Protein AF-A0AAE1QY09-F1 (afdb_monomer)

Radius of gyration: 17.21 Å; Cα contacts (8 Å, |Δi|>4): 85; chains: 1; bounding box: 38×27×50 Å

Solvent-accessible surface area (backbone atoms only — not comparable to full-atom values): 5992 Å² total; per-residue (Å²): 142,81,84,71,76,66,83,81,84,68,68,64,60,61,51,45,72,72,47,38,74,66,46,50,54,60,60,52,68,79,42,92,77,76,89,63,69,49,74,27,78,48,55,50,40,93,44,100,87,43,82,58,49,73,32,76,10,71,35,74,79,57,82,86,80,58,54,25,57,54,51,19,48,50,52,51,51,54,50,31,67,74,68,70,56,82,77,82,75,83,85,75,128

Foldseek 3Di:
DFDWDWDFDDPVVVVCVVQPPVNVVVVCVVDPDPWDKDKDKTWTAPHPPGDTDIFIFIDGPPPPPADSVRRSVVVVVVCCVVVVPDDPPPPPD

Nearest PDB structures (foldseek):
  2dvn-assembly1_A  TM=6.403E-01  e=9.370E-02  Pyrococcus horikoshii
  5knc-assembly1_G  TM=2.382E-01  e=8.410E+00  Enterococcus hirae ATCC 9790

pLDDT: mean 71.19, std 16.92, range [32.72, 91.81]

Organism: NCBI:txid243964

Mean predicted aligned error: 11.28 Å

Secondary structure (DSSP, 8-state):
----------HHHHHHHHHHHHHHHHHHTT-S----EEEEEEEE-SSTTSPPEEEEEEEES-TTT--HHHHHHHHHHHHHHHHT---------

Structure (mmCIF, N/CA/C/O backbone):
data_AF-A0AAE1QY09-F1
#
_entry.id   AF-A0AAE1QY09-F1
#
loop_
_atom_site.group_PDB
_atom_site.id
_atom_site.type_symbol
_atom_site.label_atom_id
_atom_site.label_alt_id
_atom_site.label_comp_id
_atom_site.label_asym_id
_atom_site.label_entity_id
_atom_site.label_seq_id
_atom_site.pdbx_PDB_ins_code
_atom_site.Cartn_x
_atom_site.Cartn_y
_atom_site.Cartn_z
_atom_site.occupancy
_atom_site.B_iso_or_equiv
_atom_site.auth_seq_id
_atom_site.auth_comp_id
_atom_site.auth_asym_id
_atom_site.auth_atom_id
_atom_site.pdbx_PDB_model_num
ATOM 1 N N . MET A 1 1 ? -15.316 -9.062 25.152 1.00 32.72 1 MET A N 1
ATOM 2 C CA . MET A 1 1 ? -14.269 -9.805 24.420 1.00 32.72 1 MET A CA 1
ATOM 3 C C . MET A 1 1 ? -14.531 -9.646 22.929 1.00 32.72 1 MET A C 1
ATOM 5 O O . MET A 1 1 ? -15.268 -10.434 22.359 1.00 32.72 1 MET A O 1
ATOM 9 N N . SER A 1 2 ? -14.023 -8.587 22.307 1.00 34.12 2 SER A N 1
ATOM 10 C CA . SER A 1 2 ? -14.144 -8.378 20.858 1.00 34.12 2 SER A CA 1
ATOM 11 C C . SER A 1 2 ? -12.876 -7.673 20.394 1.00 34.12 2 SER A C 1
ATOM 13 O O . SER A 1 2 ? -12.808 -6.448 20.360 1.00 34.12 2 SER A O 1
ATOM 15 N N . GLY A 1 3 ? -11.827 -8.466 20.166 1.00 40.16 3 GLY A N 1
ATOM 16 C CA . GLY A 1 3 ? -10.560 -7.976 19.639 1.00 40.16 3 GLY A CA 1
ATOM 17 C C . GLY A 1 3 ? -10.749 -7.522 18.197 1.00 40.16 3 GLY A C 1
ATOM 18 O O . GLY A 1 3 ? -11.239 -8.281 17.362 1.00 40.16 3 GLY A O 1
ATOM 19 N N . VAL A 1 4 ? -10.386 -6.276 17.914 1.00 44.12 4 VAL A N 1
ATOM 20 C CA . VAL A 1 4 ? -10.397 -5.726 16.560 1.00 44.12 4 VAL A CA 1
ATOM 21 C C . VAL A 1 4 ? -9.109 -6.170 15.873 1.00 44.12 4 VAL A C 1
ATOM 23 O O . VAL A 1 4 ? -8.031 -5.650 16.153 1.00 44.12 4 VAL A O 1
ATOM 26 N N . ALA A 1 5 ? -9.198 -7.180 15.011 1.00 44.16 5 ALA A N 1
ATOM 27 C CA . ALA A 1 5 ? -8.055 -7.674 14.254 1.00 44.16 5 ALA A CA 1
ATOM 28 C C . ALA A 1 5 ? -7.797 -6.769 13.038 1.00 44.16 5 ALA A C 1
ATOM 30 O O . ALA A 1 5 ? -8.606 -6.715 12.113 1.00 44.16 5 ALA A O 1
ATOM 31 N N . CYS A 1 6 ? -6.661 -6.069 13.015 1.00 47.09 6 CYS A N 1
ATOM 32 C CA . CYS A 1 6 ? -6.175 -5.382 11.817 1.00 47.09 6 CYS A CA 1
ATOM 33 C C . CYS A 1 6 ? -5.206 -6.325 11.083 1.00 47.09 6 CYS A C 1
ATOM 35 O O . CYS A 1 6 ? -4.054 -6.492 11.484 1.00 47.09 6 CYS A O 1
ATOM 37 N N . GLN A 1 7 ? -5.688 -7.012 10.044 1.00 45.72 7 GLN A N 1
ATOM 38 C CA . GLN A 1 7 ? -4.870 -7.936 9.255 1.00 45.72 7 GLN A CA 1
ATOM 39 C C . GLN A 1 7 ? -4.024 -7.146 8.239 1.00 45.72 7 GLN A C 1
ATOM 41 O O . GLN A 1 7 ? -4.549 -6.585 7.279 1.00 45.72 7 GLN A O 1
ATOM 46 N N . PHE A 1 8 ? -2.701 -7.126 8.416 1.00 50.22 8 PHE A N 1
ATOM 47 C CA . PHE A 1 8 ? -1.761 -6.491 7.484 1.00 50.22 8 PHE A CA 1
ATOM 48 C C . PHE A 1 8 ? -1.239 -7.479 6.438 1.00 50.22 8 PHE A C 1
ATOM 50 O O . PHE A 1 8 ? -0.205 -8.117 6.640 1.00 50.22 8 PHE A O 1
ATOM 57 N N . THR A 1 9 ? -1.899 -7.588 5.287 1.00 51.78 9 THR A N 1
ATOM 58 C CA . THR A 1 9 ? -1.383 -8.414 4.181 1.00 51.78 9 THR A CA 1
ATOM 59 C C . THR A 1 9 ? -0.486 -7.580 3.256 1.00 51.78 9 THR A C 1
ATOM 61 O O . THR A 1 9 ? -0.965 -6.840 2.401 1.00 51.78 9 THR A O 1
ATOM 64 N N . PHE A 1 10 ? 0.840 -7.700 3.400 1.00 53.78 10 PHE A N 1
ATOM 65 C CA . PHE A 1 10 ? 1.825 -7.079 2.496 1.00 53.78 10 PHE A CA 1
ATOM 66 C C . PHE A 1 10 ? 2.172 -8.015 1.321 1.00 53.78 10 PHE A C 1
ATOM 68 O O . PHE A 1 10 ? 3.034 -8.885 1.443 1.00 53.78 10 PHE A O 1
ATOM 75 N N . CYS A 1 11 ? 1.542 -7.808 0.159 1.00 58.94 11 CYS A N 1
ATOM 76 C CA . CYS A 1 11 ? 1.813 -8.553 -1.086 1.00 58.94 11 CYS A CA 1
ATOM 77 C C . CYS A 1 11 ? 3.262 -8.373 -1.603 1.00 58.94 11 CYS A C 1
ATOM 79 O O . CYS A 1 11 ? 3.881 -9.305 -2.118 1.00 58.94 11 CYS A O 1
ATOM 81 N N . SER A 1 12 ? 3.862 -7.197 -1.385 1.00 66.38 12 SER A N 1
ATOM 82 C CA . SER A 1 12 ? 5.190 -6.850 -1.916 1.00 66.38 12 SER A CA 1
ATOM 83 C C . SER A 1 12 ? 6.345 -7.693 -1.364 1.00 66.38 12 SER A C 1
ATOM 85 O O . SER A 1 12 ? 7.351 -7.853 -2.054 1.00 66.38 12 SER A O 1
ATOM 87 N N . LYS A 1 13 ? 6.212 -8.265 -0.156 1.00 77.38 13 LYS A N 1
ATOM 88 C CA . LYS A 1 13 ? 7.259 -9.098 0.463 1.00 77.38 13 LYS A CA 1
ATOM 89 C C . LYS A 1 13 ? 7.543 -10.343 -0.376 1.00 77.38 13 LYS A C 1
ATOM 91 O O . LYS A 1 13 ? 8.691 -10.614 -0.712 1.00 77.38 13 LYS A O 1
ATOM 96 N N . TRP A 1 14 ? 6.493 -11.078 -0.727 1.00 81.44 14 TRP A N 1
ATOM 97 C CA . TRP A 1 14 ? 6.617 -12.329 -1.473 1.00 81.44 14 TRP A CA 1
ATOM 98 C C . TRP A 1 14 ? 7.009 -12.087 -2.925 1.00 81.44 14 TRP A C 1
ATOM 100 O O . TRP A 1 14 ? 7.811 -12.836 -3.473 1.00 81.44 14 TRP A O 1
ATOM 110 N N . PHE A 1 15 ?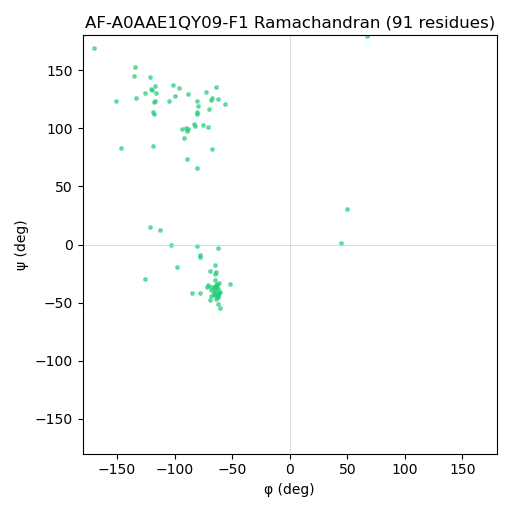 6.500 -11.009 -3.522 1.00 84.31 15 PHE A N 1
ATOM 111 C CA . PHE A 1 15 ? 6.861 -10.611 -4.877 1.00 84.31 15 PHE A CA 1
ATOM 112 C C . PHE A 1 15 ? 8.363 -10.321 -4.999 1.00 84.31 15 PHE A C 1
ATOM 114 O O . PHE A 1 15 ? 9.047 -10.973 -5.784 1.00 84.31 15 PHE A O 1
ATOM 121 N N . LEU A 1 16 ? 8.905 -9.435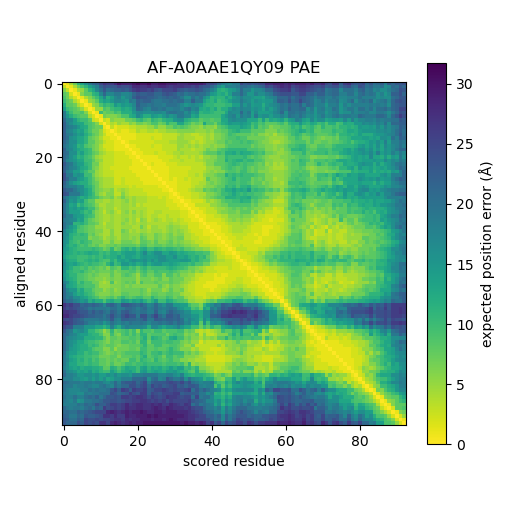 -4.152 1.00 83.69 16 LEU A N 1
ATOM 122 C CA . LEU A 1 16 ? 10.337 -9.114 -4.154 1.00 83.69 16 LEU A CA 1
ATOM 123 C C . LEU A 1 16 ? 11.214 -10.317 -3.796 1.00 83.69 16 LEU A C 1
ATOM 125 O O . LEU A 1 16 ? 12.295 -10.458 -4.357 1.00 83.69 16 LEU A O 1
ATOM 129 N N . GLN A 1 17 ? 10.755 -11.207 -2.912 1.00 87.88 17 GLN A N 1
ATOM 130 C CA . GLN A 1 17 ? 11.483 -12.438 -2.600 1.00 87.88 17 GLN A CA 1
ATOM 131 C C . GLN A 1 17 ? 11.582 -13.384 -3.808 1.00 87.88 17 GLN A C 1
ATOM 133 O O . GLN A 1 17 ? 12.551 -14.132 -3.913 1.00 87.88 17 GLN A O 1
ATOM 138 N N . LYS A 1 18 ? 10.589 -13.377 -4.707 1.00 90.12 18 LYS A N 1
ATOM 139 C CA . LYS A 1 18 ? 10.556 -14.257 -5.882 1.00 90.12 18 LYS A CA 1
ATOM 140 C C . LYS A 1 18 ? 11.334 -13.709 -7.075 1.00 90.12 18 LYS A C 1
ATOM 142 O O . LYS A 1 18 ? 12.022 -14.491 -7.719 1.00 90.12 18 LYS A O 1
ATOM 147 N N . ILE A 1 19 ? 11.229 -12.411 -7.370 1.00 90.69 19 ILE A N 1
ATOM 148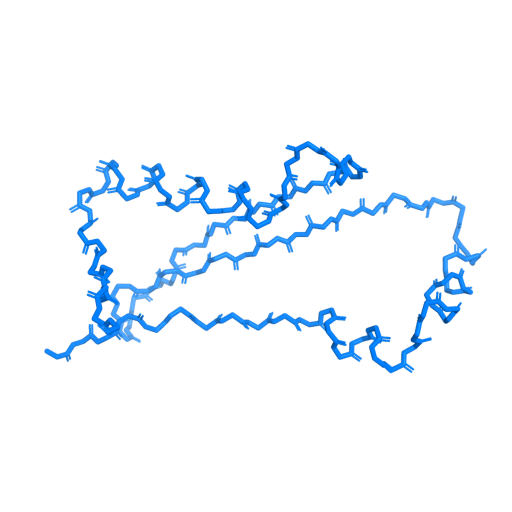 C CA . ILE A 1 19 ? 11.886 -11.816 -8.552 1.00 90.69 19 ILE A CA 1
ATOM 149 C C . 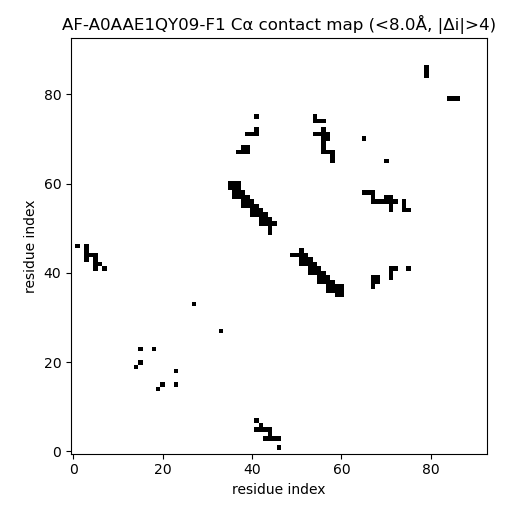ILE A 1 19 ? 13.218 -11.123 -8.234 1.00 90.69 19 ILE A C 1
ATOM 151 O O . ILE A 1 19 ? 14.029 -10.907 -9.129 1.00 90.69 19 ILE A O 1
ATOM 155 N N . GLY A 1 20 ? 13.460 -10.776 -6.967 1.00 89.38 20 GLY A N 1
ATOM 156 C CA . GLY A 1 20 ? 14.646 -10.035 -6.546 1.00 89.38 20 GLY A CA 1
ATOM 157 C C . GLY A 1 20 ? 14.698 -8.596 -7.073 1.00 89.38 20 GLY A C 1
ATOM 158 O O . GLY A 1 20 ? 13.821 -8.122 -7.797 1.00 89.38 20 GLY A O 1
ATOM 159 N N . HIS A 1 21 ? 15.759 -7.880 -6.698 1.00 88.44 21 HIS A N 1
ATOM 160 C CA . HIS A 1 21 ? 15.999 -6.517 -7.181 1.00 88.44 21 HIS A CA 1
ATOM 161 C C . HIS A 1 21 ? 16.267 -6.478 -8.691 1.00 88.44 21 HIS A C 1
ATOM 163 O O . HIS A 1 21 ? 15.761 -5.595 -9.379 1.00 88.44 21 HIS A O 1
ATOM 169 N N . GLU A 1 22 ? 17.008 -7.457 -9.212 1.00 91.62 22 GLU A N 1
ATOM 170 C CA . GLU A 1 22 ? 17.318 -7.537 -10.641 1.00 91.62 22 GLU A CA 1
ATOM 171 C C . GLU A 1 22 ? 16.080 -7.848 -11.485 1.00 91.62 22 GLU A C 1
ATOM 173 O O . GLU A 1 22 ? 15.844 -7.178 -12.487 1.00 91.62 22 GLU A O 1
ATOM 178 N N . GLY A 1 23 ? 15.238 -8.798 -11.062 1.00 90.94 23 GLY A N 1
ATOM 179 C CA . GLY A 1 23 ? 14.010 -9.123 -11.788 1.00 90.94 23 GLY A CA 1
ATOM 180 C C . GLY A 1 23 ? 13.022 -7.961 -11.821 1.00 90.94 23 GLY A C 1
ATOM 181 O O . GLY A 1 23 ? 12.368 -7.750 -12.841 1.00 90.94 23 GLY A O 1
ATOM 182 N N . LEU A 1 24 ? 12.956 -7.159 -10.751 1.00 88.81 24 LEU A N 1
ATOM 183 C CA . LEU A 1 24 ? 12.151 -5.939 -10.755 1.00 88.81 24 LEU A CA 1
ATOM 184 C C . LEU A 1 24 ? 12.677 -4.920 -11.775 1.00 88.81 24 LEU A C 1
ATOM 186 O O . LEU A 1 24 ? 11.892 -4.395 -12.559 1.00 88.81 24 LEU A O 1
ATOM 190 N N . ASN A 1 25 ? 13.989 -4.669 -11.802 1.00 89.81 25 ASN A N 1
ATOM 191 C CA . ASN A 1 25 ? 14.587 -3.741 -12.766 1.00 89.81 25 ASN A CA 1
ATOM 192 C C . ASN A 1 25 ? 14.388 -4.215 -14.212 1.00 89.81 25 ASN A C 1
ATOM 194 O O . ASN A 1 25 ? 14.017 -3.418 -15.069 1.00 89.81 25 ASN A O 1
ATOM 198 N N . ASN A 1 26 ? 14.547 -5.515 -14.470 1.00 91.81 26 ASN A N 1
ATOM 199 C CA . ASN A 1 26 ? 14.320 -6.104 -15.791 1.00 91.81 26 ASN A CA 1
ATOM 200 C C . ASN A 1 26 ? 12.860 -5.969 -16.248 1.00 91.81 26 ASN A C 1
ATOM 202 O O . ASN A 1 26 ? 12.610 -5.722 -17.424 1.00 91.81 2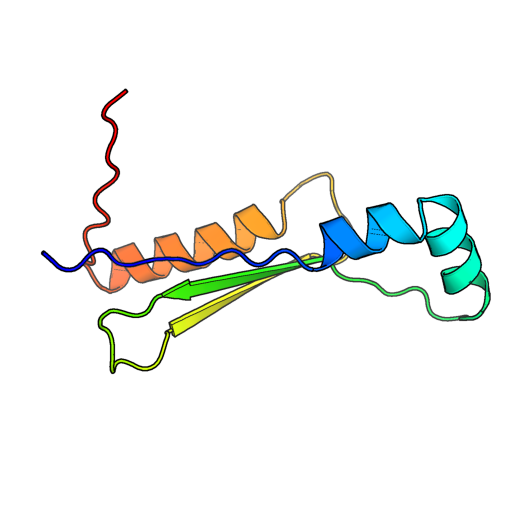6 ASN A O 1
ATOM 206 N N . LEU A 1 27 ? 11.894 -6.078 -15.329 1.00 89.62 27 LEU A N 1
ATOM 207 C CA . LEU A 1 27 ? 10.477 -5.865 -15.633 1.00 89.62 27 LEU A CA 1
ATOM 208 C C . LEU A 1 27 ? 10.195 -4.407 -16.024 1.00 89.62 27 LEU A C 1
ATOM 210 O O . LEU A 1 27 ? 9.449 -4.158 -16.969 1.00 89.62 27 LEU A O 1
ATOM 214 N N . LEU A 1 28 ? 10.817 -3.447 -15.334 1.00 88.00 28 LEU A N 1
ATOM 215 C CA . LEU A 1 28 ? 10.647 -2.015 -15.606 1.00 88.00 28 LEU A CA 1
ATOM 216 C C . LEU A 1 28 ? 11.275 -1.567 -16.936 1.00 88.00 28 LEU A C 1
ATOM 218 O O . LEU A 1 28 ? 10.850 -0.557 -17.491 1.00 88.00 28 LEU A O 1
ATOM 222 N N . MET A 1 29 ? 12.252 -2.306 -17.474 1.00 90.56 29 MET A N 1
ATOM 223 C CA . MET A 1 29 ? 12.881 -1.992 -18.768 1.00 90.56 29 MET A CA 1
ATOM 224 C C . MET A 1 29 ? 11.913 -2.080 -19.955 1.00 90.56 29 MET A C 1
ATOM 226 O O . MET A 1 29 ? 12.156 -1.442 -20.975 1.00 90.56 29 MET A O 1
ATOM 230 N N . ALA A 1 30 ? 10.824 -2.846 -19.833 1.00 90.88 30 ALA A N 1
ATOM 231 C CA . ALA A 1 30 ? 9.837 -3.019 -20.899 1.00 90.88 30 ALA A CA 1
ATOM 232 C C . ALA A 1 30 ? 8.869 -1.829 -21.056 1.00 90.88 30 ALA A C 1
ATOM 234 O O . ALA A 1 30 ? 8.109 -1.798 -22.022 1.00 90.88 30 ALA A O 1
ATOM 235 N N . TYR A 1 31 ? 8.878 -0.868 -20.124 1.00 90.25 31 TYR A N 1
ATOM 236 C CA . TYR A 1 31 ? 7.927 0.244 -20.089 1.00 90.25 31 TYR A CA 1
ATOM 237 C C . TYR A 1 31 ? 8.645 1.599 -20.185 1.00 90.25 31 TYR A C 1
ATOM 239 O O . TYR A 1 31 ? 9.646 1.868 -19.508 1.00 90.25 31 TYR A O 1
ATOM 247 N N . GLU A 1 32 ? 8.120 2.481 -21.036 1.00 86.88 32 GLU A N 1
ATOM 248 C CA . GLU A 1 32 ? 8.614 3.855 -21.177 1.00 86.88 32 GLU A CA 1
ATOM 249 C C . GLU A 1 32 ? 8.285 4.677 -19.925 1.00 86.88 32 GLU A C 1
ATOM 251 O O . GLU A 1 32 ? 9.179 5.293 -19.336 1.00 86.88 32 GLU A O 1
ATOM 256 N N . ASP A 1 33 ? 7.031 4.593 -19.468 1.00 84.88 33 ASP A N 1
ATOM 257 C CA . ASP A 1 33 ? 6.564 5.175 -18.213 1.00 84.88 33 ASP A CA 1
ATOM 258 C C . ASP A 1 33 ? 6.934 4.279 -17.020 1.00 84.88 33 ASP A C 1
ATOM 260 O O . ASP A 1 33 ? 6.591 3.097 -16.966 1.00 84.88 33 ASP A O 1
ATOM 264 N N . LYS A 1 34 ? 7.651 4.864 -16.057 1.00 84.56 34 LYS A N 1
ATOM 265 C CA . LYS A 1 34 ? 8.125 4.204 -14.831 1.00 84.56 34 LYS A CA 1
ATOM 266 C C . LYS A 1 34 ? 7.449 4.762 -13.583 1.00 84.56 34 LYS A C 1
ATOM 268 O O . LYS A 1 34 ? 7.921 4.502 -12.477 1.00 84.56 34 LYS A O 1
ATOM 273 N N . THR A 1 35 ? 6.380 5.544 -13.742 1.00 83.00 35 THR A N 1
ATOM 274 C CA . THR A 1 35 ? 5.648 6.102 -12.608 1.00 83.00 35 THR A CA 1
ATOM 275 C C . THR A 1 35 ? 5.178 4.983 -11.684 1.00 83.00 35 THR A C 1
ATOM 277 O O . THR A 1 35 ? 4.454 4.061 -12.062 1.00 83.00 35 THR A O 1
ATOM 280 N N . SER A 1 36 ? 5.620 5.047 -10.431 1.00 77.88 36 SER A N 1
ATOM 281 C CA . SER A 1 36 ? 5.248 4.078 -9.412 1.00 77.88 36 SER A CA 1
ATOM 282 C C . SER A 1 36 ? 4.878 4.791 -8.114 1.00 77.88 36 SER A C 1
ATOM 284 O O . SER A 1 36 ? 5.319 5.905 -7.826 1.00 77.88 36 SER A O 1
ATOM 286 N N . TYR A 1 37 ? 4.022 4.165 -7.309 1.00 79.56 37 TYR A N 1
ATOM 287 C CA . TYR A 1 37 ? 3.708 4.661 -5.975 1.00 79.56 37 TYR A CA 1
ATOM 288 C C . TYR A 1 37 ? 3.722 3.524 -4.962 1.00 79.56 37 TYR A C 1
ATOM 290 O O . TYR A 1 37 ? 3.300 2.400 -5.234 1.00 79.56 37 TYR A O 1
ATOM 298 N N . ALA A 1 38 ? 4.162 3.837 -3.746 1.00 80.19 38 ALA A N 1
ATOM 299 C CA . ALA A 1 38 ? 3.974 2.944 -2.612 1.00 80.19 38 ALA A CA 1
ATOM 300 C C . ALA A 1 38 ? 2.624 3.248 -1.955 1.00 80.19 38 ALA A C 1
ATOM 302 O O . ALA A 1 38 ? 2.335 4.405 -1.639 1.00 80.19 38 ALA A O 1
ATOM 303 N N . MET A 1 39 ? 1.811 2.214 -1.738 1.00 80.88 39 MET A N 1
ATOM 304 C CA . MET A 1 39 ? 0.520 2.309 -1.056 1.00 80.88 39 MET A CA 1
ATOM 305 C C . MET A 1 39 ? 0.534 1.482 0.231 1.00 80.88 39 MET A C 1
ATOM 307 O O . MET A 1 39 ? 1.025 0.354 0.248 1.00 80.88 39 MET A O 1
ATOM 311 N N . CYS A 1 40 ? -0.007 2.041 1.310 1.00 82.19 40 CYS A N 1
ATOM 312 C CA . CYS A 1 40 ? -0.369 1.308 2.520 1.00 82.19 40 CYS A CA 1
ATOM 313 C C . CYS A 1 40 ? -1.867 1.476 2.754 1.00 82.19 40 CYS A C 1
ATOM 315 O O . CYS A 1 40 ? -2.379 2.591 2.670 1.00 82.19 40 CYS A O 1
ATOM 317 N N . VAL A 1 41 ? -2.546 0.369 3.039 1.00 83.06 41 VAL A N 1
ATOM 318 C CA . VAL A 1 41 ? -3.975 0.341 3.334 1.00 83.06 41 VAL A CA 1
ATOM 319 C C . VAL A 1 41 ? -4.154 -0.184 4.756 1.00 83.06 41 VAL A C 1
ATOM 321 O O . VAL A 1 41 ? -3.677 -1.276 5.064 1.00 83.06 41 VAL A O 1
ATOM 324 N N . PHE A 1 42 ? -4.803 0.599 5.615 1.00 82.56 42 PHE A N 1
ATOM 325 C CA . PHE A 1 42 ? -5.320 0.151 6.908 1.00 82.56 42 PHE A CA 1
ATOM 326 C C . PHE A 1 42 ? -6.821 -0.076 6.767 1.00 82.56 42 PHE A C 1
ATOM 328 O O . PHE A 1 42 ? -7.503 0.767 6.193 1.00 82.56 42 PHE A O 1
ATOM 335 N N . SER A 1 43 ? -7.340 -1.163 7.327 1.00 80.69 43 SER A N 1
ATOM 336 C CA . SER A 1 43 ? -8.782 -1.405 7.391 1.00 80.69 43 SER A CA 1
ATOM 337 C C . SER A 1 43 ? -9.190 -1.659 8.838 1.00 80.69 43 SER A C 1
ATOM 339 O O . SER A 1 43 ? -8.552 -2.447 9.540 1.00 80.69 43 SER A O 1
ATOM 341 N N . LEU A 1 44 ? -10.231 -0.962 9.283 1.00 83.50 44 LEU A N 1
ATOM 342 C CA . LEU A 1 44 ? -10.785 -1.010 10.629 1.00 83.50 44 LEU A CA 1
ATOM 343 C C . LEU A 1 44 ? -12.227 -1.516 10.555 1.00 83.50 44 LEU A C 1
ATOM 345 O O . LEU A 1 44 ? -13.104 -0.819 10.052 1.00 83.50 44 LEU A O 1
ATOM 349 N N . ALA A 1 45 ? -12.477 -2.713 11.079 1.00 84.12 45 ALA A N 1
ATOM 350 C CA . ALA A 1 45 ? -13.823 -3.242 11.268 1.00 84.12 45 ALA A CA 1
ATOM 351 C C . ALA A 1 45 ? -14.191 -3.159 12.753 1.00 84.12 45 ALA A C 1
ATOM 353 O O . ALA A 1 45 ? -13.483 -3.702 13.596 1.00 84.12 45 ALA A O 1
ATOM 354 N N . LEU A 1 46 ? -15.297 -2.492 13.084 1.00 81.06 46 LEU A N 1
ATOM 355 C CA . LEU A 1 46 ? -15.734 -2.331 14.480 1.00 81.06 46 LEU A CA 1
ATOM 356 C C . LEU A 1 46 ? -16.410 -3.587 15.050 1.00 81.06 46 LEU A C 1
ATOM 358 O O . LEU A 1 46 ? -16.637 -3.691 16.252 1.00 81.06 46 LEU A O 1
ATOM 362 N N . GLY A 1 47 ? -16.721 -4.554 14.190 1.00 81.06 47 GLY A N 1
ATOM 363 C CA . GLY A 1 47 ? -17.351 -5.808 14.560 1.00 81.06 47 GLY A CA 1
ATOM 364 C C . GLY A 1 47 ? -17.360 -6.802 13.398 1.00 81.06 47 GLY A C 1
ATOM 365 O O . GLY A 1 47 ? -17.070 -6.430 12.261 1.00 81.06 47 GLY A O 1
ATOM 366 N N . PRO A 1 48 ? -17.711 -8.070 13.667 1.00 77.31 48 PRO A N 1
ATOM 367 C CA . PRO A 1 48 ? -17.638 -9.166 12.695 1.00 77.31 48 PRO A CA 1
ATOM 368 C C . PRO A 1 48 ? -18.578 -9.020 11.486 1.00 77.31 48 PRO A C 1
ATOM 370 O O . PRO A 1 48 ? -18.350 -9.667 10.474 1.00 77.31 48 PRO A O 1
ATOM 373 N N . ASN A 1 49 ? -19.599 -8.161 11.573 1.00 83.44 49 ASN A N 1
ATOM 374 C CA . ASN A 1 49 ? -20.557 -7.889 10.492 1.00 83.44 49 ASN A CA 1
ATOM 375 C C . ASN A 1 49 ? -20.575 -6.408 10.086 1.00 83.44 49 ASN A C 1
ATOM 377 O O . ASN A 1 49 ? -21.532 -5.942 9.471 1.00 83.44 49 ASN A O 1
ATOM 381 N N . THR A 1 50 ? -19.562 -5.641 10.492 1.00 80.12 50 THR A N 1
ATOM 382 C CA . THR A 1 50 ? -19.454 -4.224 10.144 1.00 80.12 50 THR A CA 1
ATOM 383 C C . THR A 1 50 ? -18.561 -4.076 8.928 1.00 80.12 50 THR A C 1
ATOM 385 O O . THR A 1 50 ? -17.479 -4.660 8.875 1.00 80.12 50 THR A O 1
ATOM 388 N N . GLU A 1 51 ? -18.999 -3.264 7.969 1.00 83.81 51 GLU A N 1
ATOM 389 C CA . GLU A 1 51 ? -18.193 -2.965 6.795 1.00 83.81 51 GLU A CA 1
ATOM 390 C C . GLU A 1 51 ? -16.891 -2.249 7.208 1.00 83.81 51 GLU A C 1
ATOM 392 O O . GLU A 1 51 ? -16.950 -1.247 7.931 1.00 83.81 51 GLU A O 1
ATOM 397 N N . PRO A 1 52 ? -15.706 -2.764 6.822 1.00 82.69 52 PRO A N 1
ATOM 398 C CA . PRO A 1 52 ? -14.441 -2.194 7.262 1.00 82.69 52 PRO A CA 1
ATOM 399 C C . PRO A 1 52 ? -14.207 -0.798 6.681 1.00 82.69 52 PRO A C 1
ATOM 401 O O . PRO A 1 52 ? -14.165 -0.607 5.464 1.00 82.69 52 PRO A O 1
ATOM 404 N N . MET A 1 53 ? -13.941 0.175 7.549 1.00 82.81 53 MET A N 1
ATOM 405 C CA . MET A 1 53 ? -13.467 1.483 7.116 1.00 82.81 53 MET A CA 1
ATOM 406 C C . MET A 1 53 ? -12.020 1.376 6.648 1.00 82.81 53 MET A C 1
ATOM 408 O O . MET A 1 53 ? -11.180 0.818 7.349 1.00 82.81 53 MET A O 1
ATOM 412 N N . THR A 1 54 ? -11.721 1.923 5.473 1.00 83.12 54 THR A N 1
ATOM 413 C CA . THR A 1 54 ? -10.415 1.764 4.830 1.00 83.12 54 THR A CA 1
ATOM 414 C C . THR A 1 54 ? -9.689 3.102 4.701 1.00 83.12 54 THR A C 1
ATOM 416 O O . THR A 1 54 ? -10.239 4.072 4.189 1.00 83.12 54 THR A O 1
ATOM 419 N N . PHE A 1 55 ? -8.423 3.137 5.117 1.00 81.75 55 PHE A N 1
ATOM 420 C CA . PHE A 1 55 ? -7.537 4.298 5.078 1.00 81.75 55 PHE A CA 1
ATOM 421 C C . PHE A 1 55 ? -6.351 4.007 4.166 1.00 81.75 55 PHE A C 1
ATOM 423 O O . PHE A 1 55 ? -5.619 3.039 4.375 1.00 81.75 55 PHE A O 1
ATOM 430 N N . VAL A 1 56 ? -6.139 4.851 3.157 1.00 81.12 56 VAL A N 1
ATOM 431 C CA . VAL A 1 56 ? -5.139 4.617 2.109 1.00 81.12 56 VAL A CA 1
ATOM 432 C C . VAL A 1 56 ? -4.090 5.725 2.119 1.00 81.12 56 VAL A C 1
ATOM 434 O O . VAL A 1 56 ? -4.380 6.864 1.768 1.00 81.12 56 VAL A O 1
ATOM 437 N N . GLY A 1 57 ? -2.846 5.392 2.459 1.00 80.62 57 GLY A N 1
ATOM 438 C CA . GLY A 1 57 ? -1.703 6.295 2.303 1.00 80.62 57 GLY A CA 1
ATOM 439 C C . GLY A 1 57 ? -0.916 5.973 1.039 1.00 80.62 57 GLY A C 1
ATOM 440 O O . GLY A 1 57 ? -0.513 4.827 0.838 1.00 80.62 57 GLY A O 1
ATOM 441 N N . LYS A 1 58 ? -0.670 6.985 0.199 1.00 80.69 58 LYS A N 1
ATOM 442 C CA . LYS A 1 58 ? 0.135 6.872 -1.028 1.00 80.69 58 LYS A CA 1
ATOM 443 C C . LYS A 1 58 ? 1.329 7.829 -1.002 1.00 80.69 58 LYS A C 1
ATOM 445 O O . LYS A 1 58 ? 1.232 8.956 -0.506 1.00 80.69 58 LYS A O 1
ATOM 450 N N . THR A 1 59 ? 2.456 7.403 -1.562 1.00 78.06 59 THR A N 1
ATOM 451 C CA . THR A 1 59 ? 3.630 8.263 -1.786 1.00 78.06 59 THR A CA 1
ATOM 452 C C . THR A 1 59 ? 4.167 8.080 -3.196 1.00 78.06 59 THR A C 1
ATOM 454 O O . THR A 1 59 ? 4.492 6.954 -3.576 1.00 78.06 59 THR A O 1
ATOM 457 N N . LEU A 1 60 ? 4.291 9.195 -3.917 1.00 70.81 60 LEU A N 1
ATOM 458 C CA . LEU A 1 60 ? 5.007 9.314 -5.183 1.00 70.81 60 LEU A CA 1
ATOM 459 C C . LEU A 1 60 ? 6.474 9.638 -4.834 1.00 70.81 60 LEU A C 1
ATOM 461 O O . LEU A 1 60 ? 6.789 10.727 -4.373 1.00 70.81 60 LEU A O 1
ATOM 465 N N . GLU A 1 61 ? 7.298 8.593 -4.863 1.00 62.28 61 GLU A N 1
ATOM 466 C CA . GLU A 1 61 ? 8.773 8.516 -4.910 1.00 62.28 61 GLU A CA 1
ATOM 467 C C . GLU A 1 61 ? 9.727 9.372 -4.043 1.00 62.28 61 GLU A C 1
ATOM 469 O O . GLU A 1 61 ? 10.923 9.092 -4.058 1.00 62.28 61 GLU A O 1
ATOM 474 N N . GLU A 1 62 ? 9.299 10.249 -3.136 1.00 52.09 62 GLU A N 1
ATOM 475 C CA . GLU A 1 62 ? 10.230 10.823 -2.139 1.00 52.09 62 GLU A CA 1
ATOM 476 C C . GLU A 1 62 ? 10.307 9.972 -0.863 1.00 52.09 62 GLU A C 1
ATOM 478 O O . GLU A 1 62 ? 9.804 10.323 0.211 1.00 52.09 62 GLU A O 1
ATOM 483 N N . LYS A 1 63 ? 10.977 8.817 -0.965 1.00 49.97 63 LYS A N 1
ATOM 484 C CA . LYS A 1 63 ? 11.177 7.875 0.156 1.00 49.97 63 LYS A CA 1
ATOM 485 C C . LYS A 1 63 ? 11.980 8.439 1.343 1.00 49.97 63 LYS A C 1
ATOM 487 O O . LYS A 1 63 ? 12.090 7.752 2.353 1.00 49.97 63 LYS A O 1
ATOM 492 N N . ASN A 1 64 ? 12.477 9.675 1.261 1.00 47.44 64 ASN A N 1
ATOM 493 C CA . ASN A 1 64 ? 13.320 10.286 2.292 1.00 47.44 64 ASN A CA 1
ATOM 494 C C . ASN A 1 64 ? 12.622 11.303 3.203 1.00 47.44 64 ASN A C 1
ATOM 496 O O . ASN A 1 64 ? 13.281 11.811 4.108 1.00 47.44 64 ASN A O 1
ATOM 500 N N . LYS A 1 65 ? 11.322 11.598 3.035 1.00 54.72 65 LYS A N 1
ATOM 501 C CA . LYS A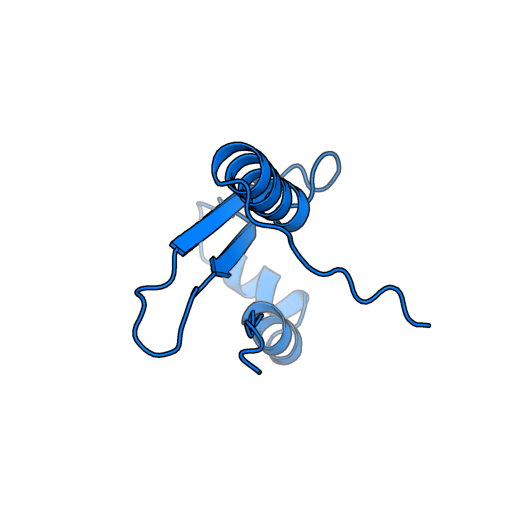 1 65 ? 10.638 12.518 3.969 1.00 54.72 65 LYS A CA 1
ATOM 502 C C . LYS A 1 65 ? 9.367 11.998 4.630 1.00 54.72 65 LYS A C 1
ATOM 504 O O . LYS A 1 65 ? 9.134 12.380 5.769 1.00 54.72 65 LYS A O 1
ATOM 509 N N . ILE A 1 66 ? 8.573 11.104 4.029 1.00 59.06 66 ILE A N 1
ATOM 510 C CA . ILE A 1 66 ? 7.408 10.523 4.731 1.00 59.06 66 ILE A CA 1
ATOM 511 C C . ILE A 1 66 ? 7.115 9.107 4.213 1.00 59.06 66 ILE A C 1
ATOM 513 O O . ILE A 1 66 ? 6.878 8.902 3.026 1.00 59.06 66 ILE A O 1
ATOM 517 N N . SER A 1 67 ? 7.098 8.114 5.106 1.00 72.50 67 SER A N 1
ATOM 518 C CA . SER A 1 67 ? 6.706 6.733 4.784 1.00 72.50 67 SER A CA 1
ATOM 519 C C . SER A 1 67 ? 5.234 6.658 4.345 1.00 72.50 67 SER A C 1
ATOM 521 O O . SER A 1 67 ? 4.367 7.208 5.021 1.00 72.50 67 SER A O 1
ATOM 523 N N . HIS A 1 68 ? 4.916 5.912 3.277 1.00 66.75 68 HIS A N 1
ATOM 524 C CA . HIS A 1 68 ? 3.532 5.582 2.878 1.00 66.75 68 HIS A CA 1
ATOM 525 C C . HIS A 1 68 ? 2.717 4.978 4.031 1.00 66.75 68 HIS A C 1
ATOM 527 O O . HIS A 1 68 ? 1.530 5.269 4.169 1.00 66.75 68 HIS A O 1
ATOM 533 N N . ARG A 1 69 ? 3.373 4.202 4.907 1.00 72.69 69 ARG A N 1
ATOM 534 C CA . ARG A 1 69 ? 2.777 3.682 6.147 1.00 72.69 69 ARG A CA 1
ATOM 535 C C . ARG A 1 69 ? 2.498 4.795 7.156 1.00 72.69 69 ARG A C 1
ATOM 537 O O . ARG A 1 69 ? 1.460 4.774 7.797 1.00 72.69 69 ARG A O 1
ATOM 544 N N . GLY A 1 70 ? 3.400 5.771 7.270 1.00 74.06 70 GLY A N 1
ATOM 545 C CA . GLY A 1 70 ? 3.238 6.941 8.139 1.00 74.06 70 GLY A CA 1
ATOM 546 C C . GLY A 1 70 ? 2.038 7.799 7.738 1.00 74.06 70 GLY A C 1
ATOM 547 O O . GLY A 1 70 ? 1.220 8.114 8.593 1.00 74.06 70 GLY A O 1
ATOM 548 N N . LYS A 1 71 ? 1.870 8.069 6.436 1.00 75.75 71 LYS A N 1
ATOM 549 C CA . LYS A 1 71 ? 0.691 8.783 5.910 1.00 75.75 71 LYS A CA 1
ATOM 550 C C 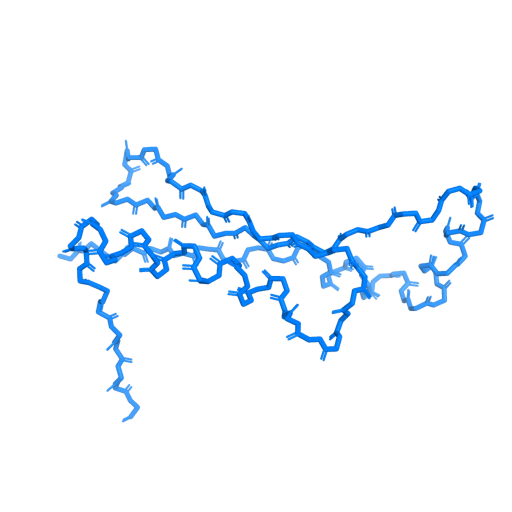. LYS A 1 71 ? -0.609 8.024 6.164 1.00 75.75 71 LYS A C 1
ATOM 552 O O . LYS A 1 71 ? -1.604 8.604 6.571 1.00 75.75 71 LYS A O 1
ATOM 557 N N . ALA A 1 72 ? -0.597 6.712 5.938 1.00 75.38 72 ALA A N 1
ATOM 558 C CA . ALA A 1 72 ? -1.763 5.878 6.195 1.00 75.38 72 ALA A CA 1
ATOM 559 C C . ALA A 1 72 ? -2.099 5.833 7.706 1.00 75.38 72 ALA A C 1
ATOM 561 O O . ALA A 1 72 ? -3.268 5.878 8.074 1.00 75.38 72 ALA A O 1
ATOM 562 N N . LEU A 1 73 ? -1.087 5.835 8.584 1.00 77.88 73 LEU A N 1
ATOM 563 C CA . LEU A 1 73 ? -1.265 5.872 10.039 1.00 77.88 73 LEU A CA 1
ATOM 564 C C . LEU A 1 73 ? -1.777 7.231 10.533 1.00 77.88 73 LEU A C 1
ATOM 566 O O . LEU A 1 73 ? -2.548 7.285 11.486 1.00 77.88 73 LEU A O 1
ATOM 570 N N . GLU A 1 74 ? -1.365 8.327 9.902 1.00 79.00 74 GLU A N 1
ATOM 571 C CA . GLU A 1 74 ? -1.872 9.666 10.206 1.00 79.00 74 GLU A CA 1
ATOM 572 C C . GLU A 1 74 ? -3.379 9.770 9.947 1.00 79.00 74 GLU A C 1
ATOM 574 O O . GLU A 1 74 ? -4.102 10.277 10.801 1.00 79.00 74 GLU A O 1
ATOM 579 N N . LEU A 1 75 ? -3.865 9.183 8.846 1.00 78.19 75 LEU A N 1
ATOM 580 C CA . LEU A 1 75 ? -5.300 9.097 8.547 1.00 78.19 75 LEU A CA 1
ATOM 581 C C . LEU A 1 75 ? -6.073 8.284 9.597 1.00 78.19 75 LEU A C 1
ATOM 583 O O . LEU A 1 75 ? -7.180 8.653 9.980 1.00 78.19 75 LEU A O 1
ATOM 587 N N . VAL A 1 76 ? -5.488 7.193 10.101 1.00 80.88 76 VAL A N 1
ATOM 588 C CA . VAL A 1 76 ? -6.096 6.412 11.192 1.00 80.88 76 VAL A CA 1
ATOM 589 C C . VAL A 1 76 ? -6.159 7.240 12.480 1.00 80.88 76 VAL A C 1
ATOM 591 O O . VAL A 1 76 ? -7.172 7.227 13.183 1.00 80.88 76 VAL A O 1
ATOM 594 N N . LYS A 1 77 ? -5.091 7.982 12.798 1.00 80.12 77 LYS A N 1
ATOM 595 C CA . LYS A 1 77 ? -5.016 8.829 13.997 1.00 80.12 77 LYS A CA 1
ATOM 596 C C . LYS A 1 77 ? -6.005 9.992 13.949 1.00 80.12 77 LYS A C 1
ATOM 598 O O . LYS A 1 77 ? -6.666 10.238 14.956 1.00 80.12 77 LYS A O 1
ATOM 603 N N . SER A 1 78 ? -6.132 10.678 12.811 1.00 74.06 78 SER A N 1
ATOM 604 C CA . SER A 1 78 ? -7.098 11.773 12.656 1.00 74.06 78 SER A CA 1
ATOM 605 C C . SER A 1 78 ? -8.533 11.270 12.801 1.00 74.06 78 SER A C 1
ATOM 607 O O . SER A 1 78 ? -9.298 11.840 13.576 1.00 74.06 78 SER A O 1
ATOM 609 N N . HIS A 1 79 ? -8.863 10.140 12.166 1.00 74.44 79 HIS A N 1
ATOM 610 C CA . HIS A 1 79 ? -10.176 9.518 12.314 1.00 74.44 79 HIS A CA 1
ATOM 611 C C . HIS A 1 79 ? -10.465 9.113 13.764 1.00 74.44 79 HIS A C 1
ATOM 613 O O . HIS A 1 79 ? -11.560 9.337 14.265 1.00 74.44 79 HIS A O 1
ATOM 619 N N . SER A 1 80 ? -9.474 8.570 14.473 1.00 66.56 80 SER A N 1
ATOM 620 C CA . SER A 1 80 ? -9.637 8.168 15.877 1.00 66.56 80 SER A CA 1
ATOM 621 C C . SER A 1 80 ? -9.891 9.366 16.805 1.00 66.56 80 SER A C 1
ATOM 623 O O . SER A 1 80 ? -10.687 9.257 17.739 1.00 66.56 80 SER A O 1
ATOM 625 N N . ALA A 1 81 ? -9.254 10.513 16.536 1.00 65.94 81 ALA A N 1
ATOM 626 C CA . ALA A 1 81 ? -9.452 11.750 17.293 1.00 65.94 81 ALA A CA 1
ATOM 627 C C . ALA A 1 81 ? -10.855 12.352 17.086 1.00 65.94 81 ALA A C 1
ATOM 629 O O . ALA A 1 81 ? -11.451 12.859 18.036 1.00 65.94 81 ALA A O 1
ATOM 630 N N . GLU A 1 82 ? -11.399 12.257 15.870 1.00 59.97 82 GLU A N 1
ATOM 631 C CA . GLU A 1 82 ? -12.745 12.735 15.529 1.00 59.97 82 GLU A CA 1
ATOM 632 C C . GLU A 1 82 ? -13.844 11.771 16.008 1.00 59.97 82 GLU A C 1
ATOM 634 O O . GLU A 1 82 ? -14.843 12.190 16.595 1.00 59.97 82 GLU A O 1
ATOM 639 N N . ALA A 1 83 ? -13.631 10.464 15.840 1.00 59.91 83 ALA A N 1
ATOM 640 C CA . ALA A 1 83 ? -14.599 9.420 16.176 1.00 59.91 83 ALA A CA 1
ATOM 641 C C . AL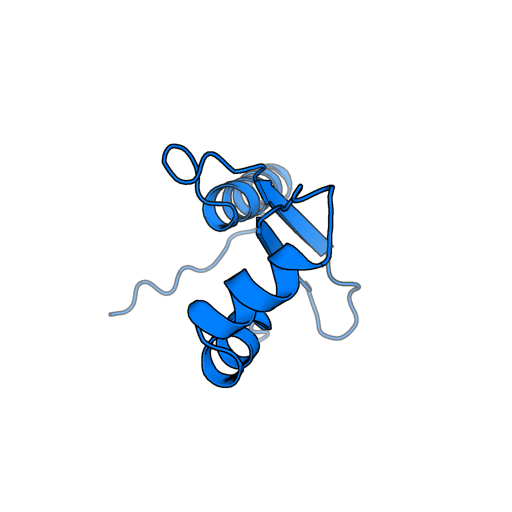A A 1 83 ? -14.635 9.048 17.674 1.00 59.91 83 ALA A C 1
ATOM 643 O O . ALA A 1 83 ? -15.431 8.196 18.067 1.00 59.91 83 ALA A O 1
ATOM 644 N N . ARG A 1 84 ? -13.785 9.661 18.519 1.00 56.53 84 ARG A N 1
ATOM 645 C CA . ARG A 1 84 ? -13.596 9.320 19.951 1.00 56.53 84 ARG A CA 1
ATOM 646 C C . ARG A 1 84 ? -13.362 7.823 20.206 1.00 56.53 84 ARG A C 1
ATOM 648 O O . ARG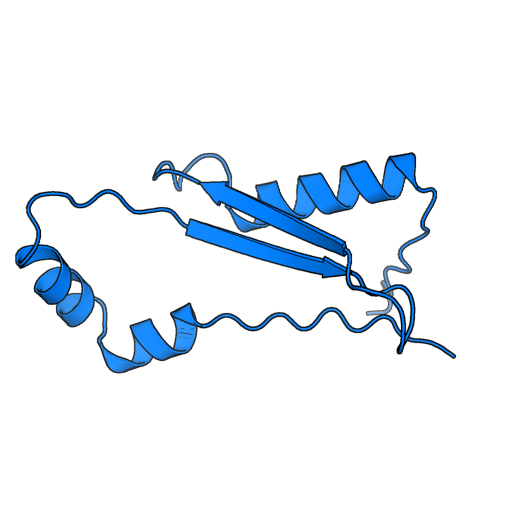 A 1 84 ? -13.718 7.305 21.264 1.00 56.53 84 ARG A O 1
ATOM 655 N N . TYR A 1 85 ? -12.759 7.116 19.256 1.00 58.53 85 TYR A N 1
ATOM 656 C CA . TYR A 1 85 ? -12.462 5.700 19.427 1.00 58.53 85 TYR A CA 1
ATOM 657 C C . TYR A 1 85 ? -11.201 5.548 20.287 1.00 58.53 85 TYR A C 1
ATOM 659 O O . TYR A 1 85 ? -10.129 6.029 19.918 1.00 58.53 85 TYR A O 1
ATOM 667 N N . THR A 1 86 ? -11.301 4.897 21.446 1.00 47.34 86 THR A N 1
ATOM 668 C CA . THR A 1 86 ? -10.140 4.596 22.293 1.00 47.34 86 THR A CA 1
ATOM 669 C C . THR A 1 86 ? -9.465 3.322 21.797 1.00 47.34 86 THR A C 1
ATOM 671 O O . THR A 1 86 ? -9.935 2.208 22.018 1.00 47.34 86 THR A O 1
ATOM 674 N N . PHE A 1 87 ? -8.338 3.475 21.100 1.00 48.28 87 PHE A N 1
ATOM 675 C CA . PHE A 1 87 ? -7.468 2.346 20.785 1.00 48.28 87 PHE A CA 1
ATOM 676 C C . PHE A 1 87 ? -6.789 1.880 22.080 1.00 48.28 87 PHE A C 1
ATOM 678 O O . PHE A 1 87 ? -6.042 2.646 22.691 1.00 48.28 87 PHE A O 1
ATOM 685 N N . GLN A 1 88 ? -7.044 0.647 22.522 1.00 43.06 88 GLN A N 1
ATOM 686 C CA . GLN A 1 88 ? -6.228 0.039 23.571 1.00 43.06 88 GLN A CA 1
ATOM 687 C C . GLN A 1 88 ? -4.858 -0.284 22.968 1.00 43.06 88 GLN A C 1
ATOM 689 O O . GLN A 1 88 ? -4.702 -1.247 22.223 1.00 43.06 88 GLN A O 1
ATOM 694 N N . THR A 1 89 ? -3.861 0.558 23.241 1.00 41.50 89 THR A N 1
ATOM 695 C CA . THR A 1 89 ? -2.467 0.140 23.106 1.00 41.50 89 THR A CA 1
ATOM 696 C C . THR A 1 89 ? -2.166 -0.744 24.306 1.00 41.50 89 THR A C 1
ATOM 698 O O . THR A 1 89 ? -1.973 -0.224 25.406 1.00 41.50 89 THR A O 1
ATOM 701 N N . ASP A 1 90 ? -2.138 -2.061 24.116 1.00 36.38 90 ASP A N 1
ATOM 702 C CA . ASP A 1 90 ? -1.530 -2.953 25.101 1.00 36.38 90 ASP A CA 1
ATOM 703 C C . ASP A 1 90 ? -0.021 -2.684 25.111 1.00 36.38 90 ASP A C 1
ATOM 705 O O . ASP A 1 90 ? 0.778 -3.351 24.457 1.00 36.38 90 ASP A O 1
ATOM 709 N N . THR A 1 91 ? 0.380 -1.648 25.845 1.00 45.44 91 THR A N 1
ATOM 710 C CA . THR A 1 91 ? 1.753 -1.471 26.311 1.00 45.44 91 THR A CA 1
ATOM 711 C C . THR A 1 91 ? 1.910 -2.350 27.545 1.00 45.44 91 THR A C 1
ATOM 713 O O . THR A 1 91 ? 2.015 -1.869 28.669 1.00 45.44 91 THR A O 1
ATOM 716 N N . THR A 1 92 ? 1.836 -3.661 27.348 1.00 39.78 92 THR A N 1
ATOM 717 C CA . THR A 1 92 ? 2.295 -4.632 28.340 1.00 39.78 92 THR A CA 1
ATOM 718 C C . THR A 1 92 ? 3.412 -5.421 27.679 1.00 39.78 92 THR A C 1
ATOM 720 O O . THR A 1 92 ? 3.186 -6.443 27.035 1.00 39.78 92 THR A O 1
ATOM 723 N N . ALA A 1 93 ? 4.611 -4.846 27.760 1.00 37.06 93 ALA A N 1
ATOM 724 C CA . ALA A 1 93 ? 5.860 -5.589 27.697 1.00 37.06 93 ALA A CA 1
ATOM 725 C C . ALA A 1 93 ? 6.293 -5.884 29.135 1.00 37.06 93 ALA A C 1
ATOM 727 O O . ALA A 1 93 ? 6.109 -4.975 29.980 1.00 37.06 93 ALA A O 1
#

Sequence (93 aa):
MSGVACQFTFCSKWFLQKIGHEGLNNLLMAYEDKTSYAMCVFSLALGPNTEPMTFVGKTLEEKNKISHRGKALELVKSHSAEARYTFQTDTTA

InterPro domains:
  IPR002637 RdgB/HAM1 [PTHR11067] (13-59)
  IPR029001 Inosine triphosphate pyrophosphatase-like [G3DSA:3.90.950.10] (7-60)
  IPR029001 Inosine triphosphate pyrophosphatase-like [SSF52972] (11-79)